Protein AF-A0A957EB99-F1 (afdb_monomer)

Radius of gyration: 20.92 Å; Cα contacts (8 Å, |Δi|>4): 77; chains: 1; bounding box: 51×52×51 Å

Nearest PDB structures (foldseek):
  9g6k-assembly1_Lo  TM=1.360E-01  e=6.905E+00  Toxoplasma gondii

Mean predicted aligned error: 11.95 Å

Foldseek 3Di:
DDDDDPDDDDDDDDDDDPDDDFDADPDQCPPPPVDHRRDADWDQDPPPGIDGDDDPCNVVVVVVVVVLVVQQVVCVVCPPPDDRPAQDCPDPDPDPPPPSHPVVVVVVVCVVVVPDD

Sequence (117 aa):
MHKRRFNEFTLTFALRPQGPLLIKSGQESGADPTLLDMNFVRTDHAQLGKTVFLPGSSLKGTMRSYAEKIARTLAAEYENQLPPLSCNPLTRSDKPGDQYNCGYAAEQKKLEGGAKV

Solvent-accessible surface area (backbone atoms only — not comparable to full-atom values): 7805 Å² total; per-residue (Å²): 143,86,93,74,88,87,79,86,86,87,84,88,84,84,86,76,78,95,59,96,78,86,54,68,39,94,58,66,34,73,93,44,88,88,47,56,73,82,36,66,32,67,47,81,36,97,87,72,43,80,38,77,61,82,56,66,66,58,56,52,48,52,54,49,55,50,52,40,50,52,33,44,54,53,32,60,73,42,67,92,76,49,72,82,70,42,69,38,86,82,58,83,55,93,52,93,87,58,79,44,20,67,66,57,57,53,48,50,52,50,62,71,67,61,82,76,132

Structure (mmCIF, N/CA/C/O backbone):
data_AF-A0A957EB99-F1
#
_entry.id   AF-A0A957EB99-F1
#
loop_
_atom_site.group_PDB
_atom_site.id
_ato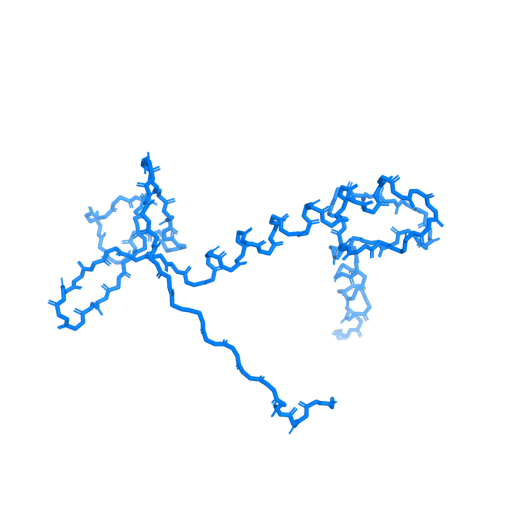m_site.type_symbol
_atom_site.label_atom_id
_atom_site.label_alt_id
_atom_site.label_comp_id
_atom_site.label_asym_id
_atom_site.label_entity_id
_atom_site.label_seq_id
_atom_site.pdbx_PDB_ins_code
_atom_site.Cartn_x
_atom_site.Cartn_y
_atom_site.Cartn_z
_atom_site.occupancy
_atom_site.B_iso_or_equiv
_atom_site.auth_seq_id
_atom_site.auth_comp_id
_atom_site.auth_asym_id
_atom_site.auth_atom_id
_atom_site.pdbx_PDB_model_num
ATOM 1 N N . MET A 1 1 ? -4.095 19.208 -18.933 1.00 47.88 1 MET A N 1
ATOM 2 C CA . MET A 1 1 ? -5.178 19.176 -19.941 1.00 47.88 1 MET A CA 1
ATOM 3 C C . MET A 1 1 ? -5.553 17.723 -20.221 1.00 47.88 1 MET A C 1
ATOM 5 O O . MET A 1 1 ? -5.000 17.145 -21.136 1.00 47.88 1 MET A O 1
ATOM 9 N N . HIS A 1 2 ? -6.462 17.125 -19.437 1.00 52.22 2 HIS A N 1
ATOM 10 C CA . HIS A 1 2 ? -7.096 15.827 -19.740 1.00 52.22 2 HIS A CA 1
ATOM 11 C C . HIS A 1 2 ? -8.525 15.874 -19.165 1.00 52.22 2 HIS A C 1
ATOM 13 O O . HIS A 1 2 ? -8.720 15.609 -17.985 1.00 52.22 2 HIS A O 1
ATOM 19 N N . LYS A 1 3 ? -9.520 16.340 -19.936 1.00 66.44 3 LYS A N 1
ATOM 20 C CA . LYS A 1 3 ? -10.892 16.584 -19.424 1.00 66.44 3 LYS A CA 1
ATOM 21 C C . LYS A 1 3 ? -11.965 15.741 -20.121 1.00 66.44 3 LYS A C 1
ATOM 23 O O . LYS A 1 3 ? -13.127 16.129 -20.160 1.00 66.44 3 LYS A O 1
ATOM 28 N N . ARG A 1 4 ? -11.591 14.594 -20.692 1.00 80.25 4 ARG A N 1
ATOM 29 C CA . ARG A 1 4 ? -12.555 13.658 -21.279 1.00 80.25 4 ARG A CA 1
ATOM 30 C C . ARG A 1 4 ? -12.246 12.246 -20.801 1.00 80.25 4 ARG A C 1
ATOM 32 O O . ARG A 1 4 ? -11.182 11.710 -21.094 1.00 80.25 4 ARG A O 1
ATOM 39 N N . ARG A 1 5 ? -13.155 11.685 -20.003 1.00 81.12 5 ARG A N 1
ATOM 40 C CA . ARG A 1 5 ? -13.072 10.311 -19.503 1.00 81.12 5 ARG A CA 1
ATOM 41 C C . ARG A 1 5 ? -13.603 9.394 -20.600 1.00 81.12 5 ARG A C 1
ATOM 43 O O . ARG A 1 5 ? -14.788 9.453 -20.906 1.00 81.12 5 ARG A O 1
ATOM 50 N N . PHE A 1 6 ? -12.722 8.617 -21.223 1.00 85.75 6 PHE A N 1
ATOM 51 C CA . PHE A 1 6 ? -13.104 7.695 -22.297 1.00 85.75 6 PHE A CA 1
ATOM 52 C C . PHE A 1 6 ? -13.564 6.347 -21.750 1.00 85.75 6 PHE A C 1
ATOM 54 O O . PHE A 1 6 ? -14.556 5.817 -22.225 1.00 85.75 6 PHE A O 1
ATOM 61 N N . ASN A 1 7 ? -12.885 5.847 -20.714 1.00 88.06 7 ASN A N 1
ATOM 62 C CA . ASN A 1 7 ? -13.172 4.561 -20.094 1.00 88.06 7 ASN A CA 1
ATOM 63 C C . ASN A 1 7 ? -13.151 4.689 -18.567 1.00 88.06 7 ASN A C 1
ATOM 65 O O . ASN A 1 7 ? -12.341 5.429 -18.004 1.00 88.06 7 ASN A O 1
ATOM 69 N N . GLU A 1 8 ? -14.043 3.958 -17.910 1.00 93.62 8 GLU A N 1
ATOM 70 C CA . GLU A 1 8 ? -14.007 3.677 -16.478 1.00 93.62 8 GLU A CA 1
ATOM 71 C C . GLU A 1 8 ? -14.032 2.168 -16.303 1.00 93.62 8 GLU A C 1
ATOM 73 O O . GLU A 1 8 ? -14.744 1.463 -17.014 1.00 93.62 8 GLU A O 1
ATOM 78 N N . PHE A 1 9 ? -13.237 1.690 -15.357 1.00 93.69 9 PHE A N 1
ATOM 79 C CA . PHE A 1 9 ? -13.215 0.294 -14.978 1.00 93.69 9 PHE A CA 1
ATOM 80 C C . PHE A 1 9 ? -13.437 0.203 -13.474 1.00 93.69 9 PHE A C 1
ATOM 82 O O . PHE A 1 9 ? -12.699 0.808 -12.693 1.00 93.69 9 PHE A O 1
ATOM 89 N N . THR A 1 10 ? -14.455 -0.554 -13.080 1.00 95.31 10 THR A N 1
ATOM 90 C CA . THR A 1 10 ? -14.778 -0.819 -11.680 1.00 95.31 10 THR A CA 1
ATOM 91 C C . THR A 1 10 ? -14.470 -2.276 -11.384 1.00 95.31 10 THR A C 1
ATOM 93 O O . THR A 1 10 ? -15.030 -3.173 -12.008 1.00 95.31 10 THR A O 1
ATOM 96 N N . LEU A 1 11 ? -13.585 -2.503 -10.415 1.00 94.50 11 LEU A N 1
ATOM 97 C CA . LEU A 1 11 ? -13.243 -3.833 -9.934 1.00 94.50 11 LEU A CA 1
ATOM 98 C C . LEU A 1 11 ? -13.760 -4.008 -8.510 1.00 94.50 11 LEU A C 1
ATOM 100 O O . LEU A 1 11 ? -13.344 -3.289 -7.601 1.00 94.50 11 LEU A O 1
ATOM 104 N N . THR A 1 12 ? -14.619 -5.001 -8.316 1.00 96.62 12 THR A N 1
ATOM 105 C CA . THR A 1 12 ? -15.054 -5.447 -6.992 1.00 96.62 12 THR A CA 1
ATOM 106 C C . THR A 1 12 ? -14.251 -6.680 -6.605 1.00 96.62 12 THR A C 1
ATOM 108 O O . THR A 1 12 ? -14.179 -7.643 -7.364 1.00 96.62 12 THR A O 1
ATOM 111 N N . PHE A 1 13 ? -13.639 -6.659 -5.426 1.00 93.94 13 PHE A N 1
ATOM 112 C CA . PHE A 1 13 ? -12.842 -7.770 -4.917 1.00 93.94 13 PHE A CA 1
ATOM 113 C C . PHE A 1 13 ? -13.002 -7.898 -3.402 1.00 93.94 13 PHE A C 1
ATOM 115 O O . PHE A 1 13 ? -13.354 -6.938 -2.716 1.00 93.94 13 PHE A O 1
ATOM 122 N N . ALA A 1 14 ? -12.717 -9.092 -2.886 1.00 94.06 14 ALA A N 1
ATOM 123 C CA . ALA A 1 14 ? -12.683 -9.380 -1.460 1.00 94.06 14 ALA A CA 1
ATOM 124 C C . ALA A 1 14 ? -11.248 -9.703 -1.037 1.00 94.06 14 ALA A C 1
ATOM 126 O O . ALA A 1 14 ? -10.555 -10.476 -1.697 1.00 94.06 14 ALA A O 1
ATOM 127 N N . LEU A 1 15 ? -10.805 -9.118 0.075 1.00 91.31 15 LEU A N 1
ATOM 128 C CA . LEU A 1 15 ? -9.502 -9.407 0.664 1.00 91.31 15 LEU A CA 1
ATOM 129 C C . LEU A 1 15 ? -9.691 -10.262 1.910 1.00 91.31 15 LEU A C 1
ATOM 131 O O . LEU A 1 15 ? -10.365 -9.852 2.853 1.00 91.31 15 LEU A O 1
ATOM 135 N N . ARG A 1 16 ? -9.059 -11.437 1.918 1.00 93.38 16 ARG A N 1
ATOM 136 C CA . ARG A 1 16 ? -8.983 -12.307 3.090 1.00 93.38 16 ARG A CA 1
ATOM 137 C C . ARG A 1 16 ? -7.524 -12.415 3.536 1.00 93.38 16 ARG A C 1
ATOM 139 O O . ARG A 1 16 ? -6.725 -12.989 2.793 1.00 93.38 16 ARG A O 1
ATOM 146 N N . PRO A 1 17 ? -7.157 -11.884 4.713 1.00 91.00 17 PRO A N 1
ATOM 147 C CA . PRO A 1 17 ? -5.808 -12.056 5.229 1.00 91.00 17 PRO A CA 1
ATOM 148 C C . PRO A 1 17 ? -5.549 -13.544 5.513 1.00 91.00 17 PRO A C 1
ATOM 150 O O . PRO A 1 17 ? -6.382 -14.222 6.112 1.00 91.00 17 PRO A O 1
ATOM 153 N N . GLN A 1 18 ? -4.399 -14.052 5.065 1.00 94.88 18 GLN A N 1
ATOM 154 C CA . GLN A 1 18 ? -3.948 -15.435 5.307 1.00 94.88 18 GLN A CA 1
ATOM 155 C C . GLN A 1 18 ? -3.119 -15.564 6.602 1.00 94.88 18 GLN A C 1
ATOM 157 O O . GLN A 1 18 ? -2.568 -16.617 6.894 1.00 94.88 18 GLN A O 1
ATOM 162 N N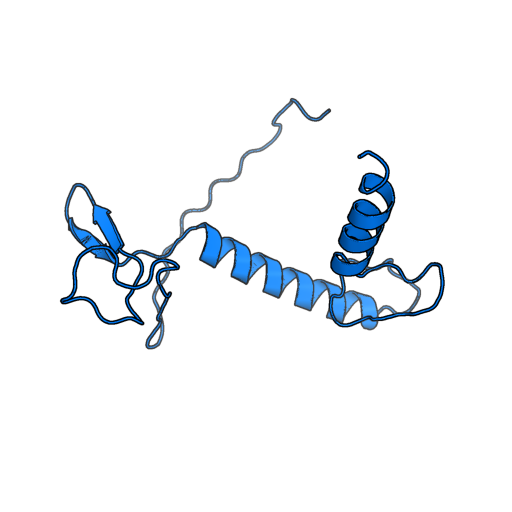 . GLY A 1 19 ? -3.022 -14.485 7.381 1.00 94.44 19 GLY A N 1
ATOM 163 C CA . GLY A 1 19 ? -2.299 -14.416 8.646 1.00 94.44 19 GLY A CA 1
ATOM 164 C C . GLY A 1 19 ? -2.591 -13.103 9.379 1.00 94.44 19 GLY A C 1
ATOM 165 O O . GLY A 1 19 ? -3.385 -12.295 8.884 1.00 94.44 19 GLY A O 1
ATOM 166 N N . PRO A 1 20 ? -1.973 -12.868 10.548 1.00 91.38 20 PRO A N 1
ATOM 167 C CA . PRO A 1 20 ? -2.135 -11.620 11.285 1.00 91.38 20 PRO A CA 1
ATOM 168 C C . PRO A 1 20 ? -1.705 -10.416 10.435 1.00 91.38 20 PRO A C 1
ATOM 170 O O . PRO A 1 20 ? -0.585 -10.371 9.931 1.00 91.38 20 PRO A O 1
ATOM 173 N N . LEU A 1 21 ? -2.594 -9.434 10.275 1.00 89.38 21 LEU A N 1
ATOM 174 C CA . LEU A 1 21 ? -2.342 -8.206 9.520 1.00 89.38 21 LEU A CA 1
ATOM 175 C C . LEU A 1 21 ? -2.653 -7.011 10.410 1.00 89.38 21 LEU A C 1
ATOM 177 O O . LEU A 1 21 ? -3.813 -6.814 10.748 1.00 89.38 21 LEU A O 1
ATOM 181 N N . LEU A 1 22 ? -1.650 -6.198 10.741 1.00 89.38 22 LEU A N 1
ATOM 182 C CA . LEU A 1 22 ? -1.829 -4.938 11.461 1.00 89.38 22 LEU A CA 1
ATOM 183 C C . LEU A 1 22 ? -1.588 -3.761 10.516 1.00 89.38 22 LEU A C 1
ATOM 185 O O . LEU A 1 22 ? -0.539 -3.667 9.881 1.00 89.38 22 LEU A O 1
ATOM 189 N N . ILE A 1 23 ? -2.542 -2.832 10.470 1.00 88.19 23 ILE A N 1
ATOM 190 C CA . ILE A 1 23 ? -2.352 -1.518 9.856 1.00 88.19 23 ILE A CA 1
ATOM 191 C C . ILE A 1 23 ? -2.490 -0.492 10.958 1.00 88.19 23 ILE A C 1
ATOM 193 O O . ILE A 1 23 ? -3.578 -0.299 11.502 1.00 88.19 23 ILE A O 1
ATOM 197 N N . LYS A 1 24 ? -1.355 0.117 11.293 1.00 83.62 24 LYS A N 1
ATOM 198 C CA . LYS A 1 24 ? -1.241 1.059 12.398 1.00 83.62 24 LYS A CA 1
ATOM 199 C C . LYS A 1 24 ? -2.012 2.342 12.088 1.00 83.62 24 LYS A C 1
ATOM 201 O O . LYS A 1 24 ? -1.898 2.885 10.985 1.00 83.62 24 LYS A O 1
ATOM 206 N N . SER A 1 25 ? -2.754 2.858 13.064 1.00 74.38 25 SER A N 1
ATOM 207 C CA . SER A 1 25 ? -3.249 4.233 13.012 1.00 74.38 25 SER A CA 1
ATOM 208 C C . SER A 1 25 ? -2.085 5.221 13.059 1.00 74.38 25 SER A C 1
ATOM 210 O O . SER A 1 25 ? -1.206 5.135 13.908 1.00 74.38 25 SER A O 1
ATOM 212 N N . GLY A 1 26 ? -2.076 6.194 12.142 1.00 66.06 26 GLY A N 1
ATOM 213 C CA . GLY A 1 26 ? -1.116 7.306 12.188 1.00 66.06 26 GLY A CA 1
ATOM 214 C C . GLY A 1 26 ? -1.339 8.261 13.370 1.00 66.06 26 GLY A C 1
ATOM 215 O O . GLY A 1 26 ? -0.539 9.162 13.577 1.00 66.06 26 GLY A O 1
ATOM 216 N N . GLN A 1 27 ? -2.429 8.072 14.117 1.00 62.00 27 GLN A N 1
ATOM 217 C CA . GLN A 1 27 ? -2.722 8.748 15.376 1.00 62.00 27 GLN A CA 1
ATOM 218 C C . GLN A 1 27 ? -2.265 7.829 16.516 1.00 62.00 27 GLN A C 1
ATOM 220 O O . GLN A 1 27 ? -2.730 6.687 16.596 1.00 62.00 27 GLN A O 1
ATOM 225 N N . GLU A 1 28 ? -1.355 8.315 17.361 1.00 57.19 28 GLU A N 1
ATOM 226 C CA . GLU A 1 28 ? -1.079 7.737 18.681 1.00 57.19 28 GLU A CA 1
ATOM 227 C C . GLU A 1 28 ? -2.352 7.867 19.508 1.00 57.19 28 GLU A C 1
ATOM 229 O O . GLU A 1 28 ? -2.797 8.992 19.690 1.00 57.19 28 GLU A O 1
ATOM 234 N N . SER A 1 29 ? -2.962 6.737 19.888 1.00 54.31 29 SER A N 1
ATOM 235 C CA . SER A 1 29 ? -4.019 6.518 20.904 1.00 54.31 29 SER A CA 1
ATOM 236 C C . SER A 1 29 ? -5.206 7.508 21.001 1.00 54.31 29 SER A C 1
ATOM 238 O O . SER A 1 29 ? -6.105 7.329 21.817 1.00 54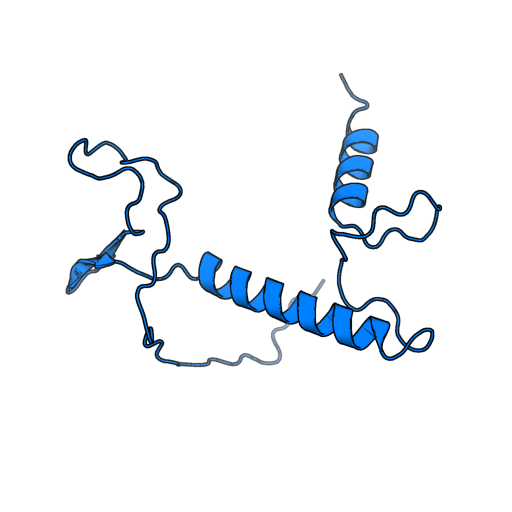.31 29 SER A O 1
ATOM 240 N N . GLY A 1 30 ? -5.306 8.496 20.110 1.00 60.31 30 GLY A N 1
ATOM 241 C CA . GLY A 1 30 ? -6.260 9.595 20.159 1.00 60.31 30 GLY A CA 1
ATOM 242 C C . GLY A 1 30 ? -6.437 10.184 21.562 1.00 60.31 30 GLY A C 1
ATOM 243 O O . GLY A 1 30 ? -5.510 10.271 22.360 1.00 60.31 30 GLY A O 1
ATOM 244 N N . ALA A 1 31 ? -7.676 10.578 21.851 1.00 60.28 31 ALA A N 1
ATOM 245 C CA . ALA A 1 31 ? -8.117 11.050 23.161 1.00 60.28 31 ALA A CA 1
ATOM 246 C C . ALA A 1 31 ? -8.544 9.911 24.113 1.00 60.28 31 ALA A C 1
ATOM 248 O O . ALA A 1 31 ? -9.024 10.195 25.208 1.00 60.28 31 ALA A O 1
ATOM 249 N N . ASP A 1 32 ? -8.434 8.644 23.695 1.00 68.50 32 ASP A N 1
ATOM 250 C CA . ASP A 1 32 ? -8.872 7.492 24.485 1.00 68.50 32 ASP A CA 1
ATOM 251 C C . ASP A 1 32 ? -7.650 6.784 25.095 1.00 68.50 32 ASP A C 1
ATOM 253 O O . ASP A 1 32 ? -6.992 5.994 24.419 1.00 68.50 32 ASP A O 1
ATOM 257 N N . PRO A 1 33 ? -7.333 7.031 26.377 1.00 71.00 33 PRO A N 1
ATOM 258 C CA . PRO A 1 33 ? -6.136 6.488 27.017 1.00 71.00 33 PRO A CA 1
ATOM 259 C C . PRO A 1 33 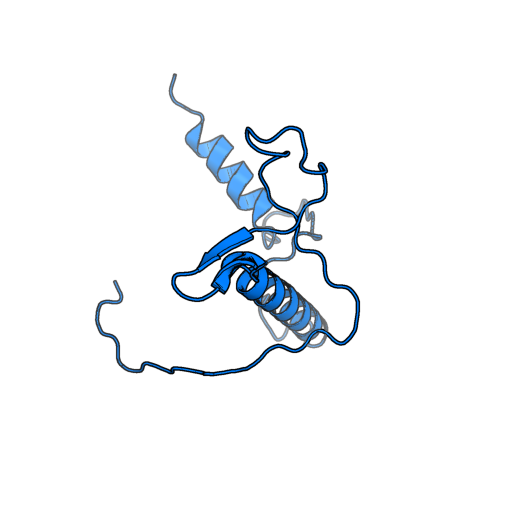? -6.189 4.965 27.224 1.00 71.00 33 PRO A C 1
ATOM 261 O O . PRO A 1 33 ? -5.212 4.380 27.682 1.00 71.00 33 PRO A O 1
ATOM 264 N N . THR A 1 34 ? -7.312 4.306 26.919 1.00 79.56 34 THR A N 1
ATOM 265 C CA . THR A 1 34 ? -7.437 2.839 26.996 1.00 79.56 34 THR A CA 1
ATOM 266 C C . THR A 1 34 ? -6.901 2.129 25.751 1.00 79.56 34 THR A C 1
ATOM 268 O O . THR A 1 34 ? -6.747 0.906 25.730 1.00 79.56 34 THR A O 1
ATOM 271 N N . LEU A 1 35 ? -6.614 2.893 24.698 1.00 73.69 35 LEU A N 1
ATOM 272 C CA . LEU A 1 35 ? -6.130 2.403 23.422 1.00 73.69 35 LEU A CA 1
ATOM 273 C C . LEU A 1 35 ? -4.600 2.241 23.443 1.00 73.69 35 LEU A C 1
ATOM 275 O O . LEU A 1 35 ? -3.870 3.155 23.795 1.00 73.69 35 LEU A O 1
ATOM 279 N N . LEU A 1 36 ? -4.113 1.069 23.014 1.00 73.38 36 LEU A N 1
ATOM 280 C CA . LEU A 1 36 ? -2.683 0.805 22.803 1.00 73.38 36 LEU A CA 1
ATOM 281 C C . LEU A 1 36 ? -2.060 1.682 21.695 1.00 73.38 36 LEU A C 1
ATOM 283 O O . LEU A 1 36 ? -2.655 1.913 20.643 1.00 73.38 36 LEU A O 1
ATOM 287 N N . ASP A 1 37 ? -0.783 2.023 21.834 1.00 71.94 37 ASP A N 1
ATOM 288 C CA . ASP A 1 37 ? -0.069 2.838 20.835 1.00 71.94 37 ASP A CA 1
ATOM 289 C C . ASP A 1 37 ? 0.085 2.160 19.455 1.00 71.94 37 ASP A C 1
ATOM 291 O O . ASP A 1 37 ? 0.342 2.817 18.443 1.00 71.94 37 ASP A O 1
ATOM 295 N N . MET A 1 38 ? -0.087 0.833 19.378 1.00 74.38 38 MET A N 1
ATOM 296 C CA . MET A 1 38 ? -0.061 0.042 18.136 1.00 74.38 38 MET A CA 1
ATOM 297 C C . MET A 1 38 ? -1.443 -0.485 17.743 1.00 74.38 38 MET A C 1
ATOM 299 O O . MET A 1 38 ? -1.627 -1.672 17.471 1.00 74.38 38 MET A O 1
ATOM 303 N N . ASN A 1 39 ? -2.427 0.405 17.701 1.00 82.12 39 ASN A N 1
ATOM 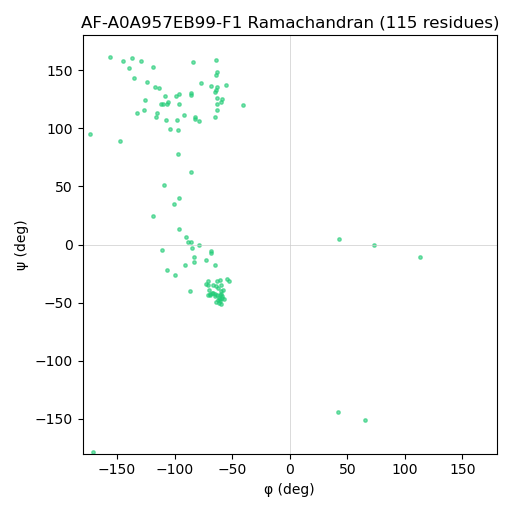304 C CA . ASN A 1 39 ? -3.783 0.029 17.341 1.00 82.12 39 ASN A CA 1
ATOM 305 C C . ASN A 1 39 ? -4.056 -0.016 15.841 1.00 82.12 39 ASN A C 1
ATOM 307 O O . ASN A 1 39 ? -3.426 0.649 15.016 1.00 82.12 39 ASN A O 1
ATOM 311 N N . PHE A 1 40 ? -5.081 -0.800 15.517 1.00 86.25 40 PHE A N 1
ATOM 312 C CA . PHE A 1 40 ? -5.699 -0.830 14.205 1.00 86.25 40 PHE A CA 1
ATOM 313 C C . PHE A 1 40 ? -6.349 0.506 13.856 1.00 86.25 40 PHE A C 1
ATOM 315 O O . PHE A 1 40 ? -6.984 1.141 14.700 1.00 86.25 40 PHE A O 1
ATOM 322 N N . VAL A 1 41 ? -6.305 0.865 12.574 1.00 87.00 41 VAL A N 1
ATOM 323 C CA . VAL A 1 41 ? -7.178 1.916 12.044 1.00 87.00 41 VAL A CA 1
ATOM 324 C C . VAL A 1 41 ? -8.642 1.478 12.178 1.00 87.00 41 VAL A C 1
ATOM 326 O O . VAL A 1 41 ? -9.026 0.402 11.710 1.00 87.00 41 VAL A O 1
ATOM 329 N N . ARG A 1 42 ? -9.465 2.322 12.806 1.00 87.00 42 ARG A N 1
ATOM 330 C CA . ARG A 1 42 ? -10.900 2.086 13.008 1.00 87.00 42 ARG A CA 1
ATOM 331 C C . ARG A 1 42 ? -11.746 3.151 12.323 1.00 87.00 42 ARG A C 1
ATOM 333 O O . ARG A 1 42 ? -11.303 4.280 12.130 1.00 87.00 42 ARG A O 1
ATOM 340 N N . THR A 1 43 ? -12.964 2.777 11.961 1.00 87.38 43 THR A N 1
ATOM 341 C CA . THR A 1 43 ? -13.979 3.671 11.398 1.00 87.38 43 THR A CA 1
ATOM 342 C C . THR A 1 43 ? -15.347 3.342 11.989 1.00 87.38 43 THR A C 1
ATOM 344 O O . THR A 1 43 ? -15.589 2.201 12.392 1.00 87.38 43 THR A O 1
ATOM 347 N N . ASP A 1 44 ? -16.226 4.339 12.057 1.00 88.38 44 ASP A N 1
ATOM 348 C CA . ASP A 1 44 ? -17.628 4.146 12.416 1.00 88.38 44 ASP A CA 1
ATOM 349 C C . ASP A 1 44 ? -18.405 3.698 11.176 1.00 88.38 44 ASP A C 1
ATOM 351 O O . ASP A 1 44 ? -18.634 4.463 10.240 1.00 88.38 44 ASP A O 1
ATOM 355 N N . HIS A 1 45 ? -18.793 2.426 11.157 1.00 89.50 45 HIS A N 1
ATOM 356 C CA . HIS A 1 45 ? -19.570 1.840 10.077 1.00 89.50 45 HIS A CA 1
ATOM 357 C C . HIS A 1 45 ? -21.058 1.838 10.434 1.00 89.50 45 HIS A C 1
ATOM 359 O O . HIS A 1 45 ? -21.444 1.315 11.479 1.00 89.50 45 HIS A O 1
ATOM 365 N N . ALA A 1 46 ? -21.907 2.333 9.529 1.00 85.50 46 ALA A N 1
ATOM 366 C CA . ALA A 1 46 ? -23.342 2.526 9.769 1.00 85.50 46 ALA A CA 1
ATOM 367 C C . ALA A 1 46 ? -24.081 1.275 10.291 1.00 85.50 46 ALA A C 1
ATOM 369 O O . ALA A 1 46 ? -25.034 1.399 11.050 1.00 85.50 46 ALA A O 1
ATOM 370 N N . GLN A 1 47 ? -23.639 0.076 9.899 1.00 88.81 47 GLN A N 1
ATOM 371 C CA . GLN A 1 47 ? -24.263 -1.194 10.302 1.00 88.81 47 GLN A CA 1
ATOM 372 C C . GLN A 1 47 ? -23.454 -1.997 11.330 1.00 88.81 47 GLN A C 1
ATOM 374 O O . GLN A 1 47 ? -24.011 -2.857 11.999 1.00 88.81 47 GLN A O 1
ATOM 379 N N . LEU A 1 48 ? -22.141 -1.761 11.434 1.00 85.31 48 LEU A N 1
ATOM 380 C CA . LEU A 1 48 ? -21.233 -2.593 12.245 1.00 85.31 48 LEU A CA 1
ATOM 381 C C . LEU A 1 48 ? -20.704 -1.849 13.480 1.00 85.31 48 LEU A C 1
ATOM 383 O O . LEU A 1 48 ? -19.985 -2.435 14.284 1.00 85.31 48 LEU A O 1
ATOM 387 N N . GLY A 1 49 ? -21.032 -0.562 13.628 1.00 89.75 49 GLY A N 1
ATOM 388 C CA . GLY A 1 49 ? -20.446 0.306 14.642 1.00 89.75 49 GLY A CA 1
ATOM 389 C C . GLY A 1 49 ? -18.951 0.531 14.404 1.00 89.75 49 GLY A C 1
ATOM 390 O O . GLY A 1 49 ? -18.473 0.496 13.266 1.00 89.75 49 GLY A O 1
ATOM 391 N N . LYS A 1 50 ? -18.198 0.757 15.485 1.00 87.25 50 LYS A N 1
ATOM 392 C CA . LYS A 1 50 ? -16.738 0.917 15.435 1.00 87.25 50 LYS A CA 1
ATOM 393 C C . LYS A 1 50 ? -16.076 -0.380 14.984 1.00 87.25 50 LYS A C 1
ATOM 395 O O . LYS A 1 50 ? -16.005 -1.339 15.749 1.00 87.25 50 LYS A O 1
ATOM 400 N N . THR A 1 51 ? -15.530 -0.390 13.773 1.00 89.00 51 THR A N 1
ATOM 401 C CA . THR A 1 51 ? -14.871 -1.564 13.189 1.00 89.00 51 THR A CA 1
ATOM 402 C C . THR A 1 51 ? -13.485 -1.234 12.647 1.00 89.00 51 THR A C 1
ATOM 404 O O . THR A 1 51 ? -13.164 -0.079 12.363 1.00 89.00 51 THR A O 1
ATOM 407 N N . VAL A 1 52 ? -12.645 -2.259 12.516 1.00 89.31 52 VAL A N 1
ATOM 408 C CA . VAL A 1 52 ? -11.338 -2.166 11.858 1.00 89.31 52 VAL A CA 1
ATOM 409 C C . VAL A 1 52 ? -11.545 -2.159 10.350 1.00 89.31 52 VAL A C 1
ATOM 411 O O . VAL A 1 52 ? -12.346 -2.931 9.825 1.00 89.31 52 VAL A O 1
ATOM 414 N N . PHE A 1 53 ? -10.799 -1.320 9.637 1.00 89.19 53 PHE A N 1
ATOM 415 C CA . PHE A 1 53 ? -10.843 -1.308 8.179 1.00 89.19 53 PHE A CA 1
ATOM 416 C C . PHE A 1 53 ? -9.453 -1.205 7.561 1.00 89.19 53 PHE A C 1
ATOM 418 O O . PHE A 1 53 ? -8.489 -0.788 8.200 1.00 89.19 53 PHE A O 1
ATOM 425 N N . LEU A 1 54 ? -9.370 -1.587 6.288 1.00 90.31 54 LEU A N 1
ATOM 426 C CA . LEU A 1 54 ? -8.190 -1.427 5.451 1.00 90.31 54 LEU A CA 1
ATOM 427 C C . LEU A 1 54 ? -8.284 -0.091 4.699 1.00 90.31 54 LEU A C 1
ATOM 429 O O . LEU A 1 54 ? -9.124 0.033 3.803 1.00 90.31 54 LEU A O 1
ATOM 433 N N . PRO A 1 55 ? -7.436 0.908 5.002 1.00 90.12 55 PRO A N 1
ATOM 434 C CA . PRO A 1 55 ? -7.459 2.170 4.279 1.00 90.12 55 PRO A CA 1
ATOM 435 C C . PRO A 1 55 ? -7.101 1.983 2.804 1.00 90.12 55 PRO A C 1
ATOM 437 O O . PRO A 1 55 ? -6.106 1.336 2.462 1.00 90.12 55 PRO A O 1
ATOM 440 N N . GLY A 1 56 ? -7.867 2.626 1.919 1.00 90.69 56 GLY A N 1
ATOM 441 C CA . GLY A 1 56 ? -7.590 2.603 0.480 1.00 90.69 56 GLY A CA 1
ATOM 442 C C . GLY A 1 56 ? -6.224 3.203 0.130 1.00 90.69 56 GLY A C 1
ATOM 443 O O . GLY A 1 56 ? -5.569 2.750 -0.805 1.00 90.69 56 GLY A O 1
ATOM 444 N N . SER A 1 57 ? -5.748 4.179 0.910 1.00 90.50 57 SER A N 1
ATOM 445 C CA . SER A 1 57 ? -4.405 4.753 0.771 1.00 90.50 57 SER A CA 1
ATOM 446 C C . SER A 1 57 ? -3.303 3.725 1.036 1.00 90.50 57 SER A C 1
ATOM 448 O O . SER A 1 57 ? -2.362 3.651 0.246 1.00 90.50 57 SER A O 1
ATOM 450 N N . SER A 1 58 ? -3.441 2.907 2.084 1.00 90.56 58 SER A N 1
ATOM 451 C CA . SER A 1 58 ? -2.503 1.831 2.417 1.00 90.56 58 SER A CA 1
ATOM 452 C C . SER A 1 58 ? -2.475 0.769 1.320 1.00 90.56 58 SER A C 1
ATOM 454 O O . SER A 1 58 ? -1.404 0.457 0.808 1.00 90.56 58 SER A O 1
ATOM 456 N N . LEU A 1 59 ? -3.642 0.279 0.882 1.00 91.81 59 LEU A N 1
ATOM 457 C CA . LEU A 1 59 ? -3.723 -0.723 -0.187 1.00 91.81 59 LEU A CA 1
ATOM 458 C C . LEU A 1 59 ? -3.129 -0.203 -1.504 1.00 91.81 59 LEU A C 1
ATOM 460 O O . LEU A 1 59 ? -2.284 -0.859 -2.114 1.00 91.81 59 LEU A O 1
ATOM 464 N N . LYS A 1 60 ? -3.524 1.006 -1.918 1.00 91.94 60 LYS A N 1
ATOM 465 C CA . LYS A 1 60 ? -3.000 1.655 -3.126 1.00 91.94 60 LYS A CA 1
ATOM 466 C C . LYS A 1 60 ? -1.490 1.866 -3.034 1.00 91.94 60 LYS A C 1
ATOM 468 O O . LYS A 1 60 ? -0.784 1.630 -4.009 1.00 91.94 60 LYS A O 1
ATOM 473 N N . GLY A 1 61 ? -0.999 2.322 -1.883 1.00 91.44 61 GLY A N 1
ATOM 474 C CA . GLY A 1 61 ? 0.421 2.563 -1.641 1.00 91.44 61 GLY A CA 1
ATOM 475 C C . GLY A 1 61 ? 1.248 1.287 -1.758 1.00 91.44 61 GLY A C 1
ATOM 476 O O . GLY A 1 61 ? 2.254 1.282 -2.466 1.00 91.44 61 GLY A O 1
ATOM 477 N N . THR A 1 62 ? 0.788 0.194 -1.146 1.00 93.06 62 THR A N 1
ATOM 478 C CA . THR A 1 62 ? 1.447 -1.115 -1.239 1.00 93.06 62 THR A CA 1
ATOM 479 C C . THR A 1 62 ? 1.471 -1.630 -2.677 1.00 93.06 62 THR A C 1
ATOM 481 O O . THR A 1 62 ? 2.540 -1.993 -3.167 1.00 93.06 62 THR A O 1
ATOM 484 N N . MET A 1 63 ? 0.335 -1.591 -3.385 1.00 94.12 63 MET A N 1
ATOM 485 C CA . MET A 1 63 ? 0.254 -2.001 -4.796 1.00 94.12 63 MET A CA 1
ATOM 486 C C . MET A 1 63 ? 1.189 -1.175 -5.680 1.00 94.12 63 MET A C 1
ATOM 488 O O . MET A 1 63 ? 1.949 -1.732 -6.470 1.00 94.12 63 MET A O 1
ATOM 492 N N . ARG A 1 64 ? 1.186 0.151 -5.509 1.00 91.44 64 ARG A N 1
ATOM 493 C CA . ARG A 1 64 ? 2.081 1.058 -6.232 1.00 91.44 64 ARG A CA 1
ATOM 494 C C . ARG A 1 64 ? 3.548 0.725 -5.966 1.00 91.44 64 ARG A C 1
ATOM 496 O O . ARG A 1 64 ? 4.304 0.564 -6.913 1.00 91.44 64 ARG A O 1
ATOM 503 N N . SER A 1 65 ? 3.945 0.605 -4.700 1.00 90.56 65 SER A N 1
ATOM 504 C CA . SER A 1 65 ? 5.337 0.319 -4.329 1.00 90.56 65 SER A CA 1
ATOM 505 C C . SER A 1 65 ? 5.818 -1.006 -4.920 1.00 90.56 65 SER A C 1
ATOM 507 O O . SER A 1 65 ? 6.948 -1.099 -5.400 1.00 90.56 65 SER A O 1
ATOM 509 N N . TYR A 1 66 ? 4.959 -2.027 -4.917 1.00 93.75 66 TYR A N 1
ATOM 510 C CA . TYR A 1 66 ? 5.281 -3.325 -5.497 1.00 93.75 66 TYR A CA 1
ATOM 511 C C . TYR A 1 66 ? 5.378 -3.271 -7.027 1.00 93.75 66 TYR A C 1
ATOM 513 O O . TYR A 1 66 ? 6.350 -3.769 -7.589 1.00 93.75 66 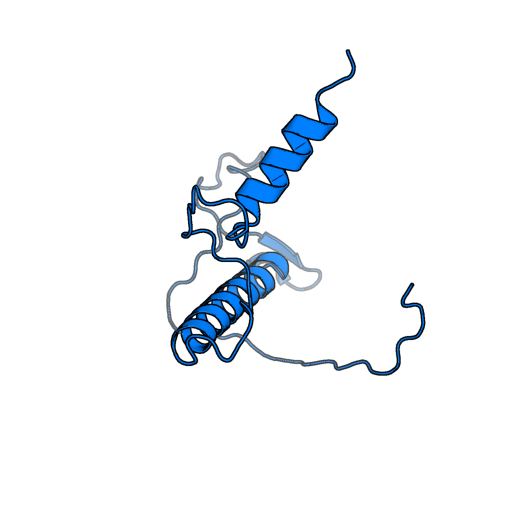TYR A O 1
ATOM 521 N N . ALA A 1 67 ? 4.447 -2.589 -7.699 1.00 93.81 67 ALA A N 1
ATOM 522 C CA . ALA A 1 67 ? 4.512 -2.369 -9.144 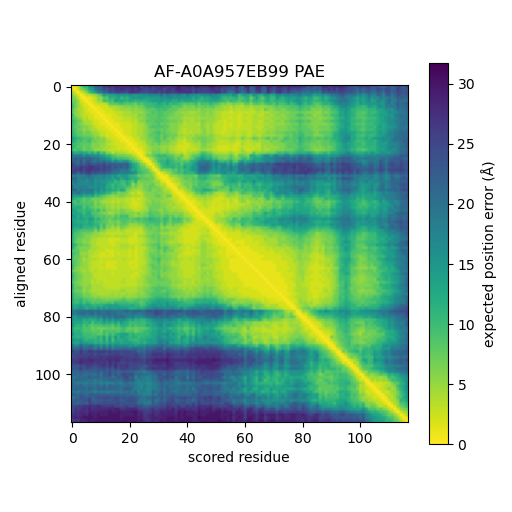1.00 93.81 67 ALA A CA 1
ATOM 523 C C . ALA A 1 67 ? 5.779 -1.598 -9.554 1.00 93.81 67 ALA A C 1
ATOM 525 O O . ALA A 1 67 ? 6.455 -1.982 -10.503 1.00 93.81 67 ALA A O 1
ATOM 526 N N . GLU A 1 68 ? 6.157 -0.562 -8.800 1.00 90.31 68 GLU A N 1
ATOM 527 C CA . GLU A 1 68 ? 7.411 0.171 -9.014 1.00 90.31 68 GLU A CA 1
ATOM 528 C C . GLU A 1 68 ? 8.641 -0.736 -8.824 1.00 90.31 68 GLU A C 1
ATOM 530 O O . GLU A 1 68 ? 9.608 -0.620 -9.573 1.00 90.31 68 GLU A O 1
ATOM 535 N N . LYS A 1 69 ? 8.622 -1.676 -7.864 1.00 87.94 69 LYS A N 1
ATOM 536 C CA . LYS A 1 69 ? 9.701 -2.674 -7.715 1.00 87.94 69 LYS A CA 1
ATOM 537 C C . LYS A 1 69 ? 9.821 -3.556 -8.956 1.00 87.94 69 LYS A C 1
ATOM 539 O O . LYS A 1 69 ? 10.921 -3.658 -9.484 1.00 87.94 69 LYS A O 1
ATOM 544 N N . ILE A 1 70 ? 8.712 -4.123 -9.435 1.00 91.06 70 ILE A N 1
ATOM 545 C CA . ILE A 1 70 ? 8.693 -4.940 -10.660 1.00 91.06 70 ILE A CA 1
ATOM 546 C C . ILE A 1 70 ? 9.228 -4.132 -11.846 1.00 91.06 70 ILE A C 1
ATOM 548 O O . ILE A 1 70 ? 10.101 -4.602 -12.567 1.00 91.06 70 ILE A O 1
ATOM 552 N N . ALA A 1 71 ? 8.756 -2.895 -12.011 1.00 88.25 71 ALA A N 1
ATOM 553 C CA . ALA A 1 71 ? 9.189 -2.013 -13.088 1.00 88.25 71 ALA A CA 1
ATOM 554 C C . ALA A 1 71 ? 10.707 -1.756 -13.064 1.00 88.25 71 ALA A C 1
ATOM 556 O O . ALA A 1 71 ? 11.333 -1.734 -14.119 1.00 88.25 71 ALA A O 1
ATOM 557 N N . ARG A 1 72 ? 11.316 -1.600 -11.877 1.00 84.25 72 ARG A N 1
ATOM 558 C CA . ARG A 1 72 ? 12.781 -1.476 -11.743 1.00 84.25 72 ARG A CA 1
ATOM 559 C C . ARG A 1 72 ? 13.516 -2.762 -12.094 1.00 84.25 72 ARG A C 1
ATOM 561 O O . ARG A 1 72 ? 14.542 -2.688 -12.757 1.00 84.25 72 ARG A O 1
ATOM 568 N N . THR A 1 73 ? 13.007 -3.913 -11.658 1.00 86.00 73 THR A N 1
ATOM 569 C CA . THR A 1 73 ? 13.611 -5.213 -11.979 1.00 86.00 73 THR A CA 1
ATOM 570 C C . THR A 1 73 ? 13.621 -5.451 -13.485 1.00 86.00 73 THR A C 1
ATOM 572 O O . THR A 1 73 ? 14.668 -5.766 -14.035 1.00 86.00 73 THR A O 1
ATOM 575 N N . LEU A 1 74 ? 12.493 -5.210 -14.159 1.00 86.06 74 LEU A N 1
ATOM 576 C CA . LEU A 1 74 ? 12.404 -5.354 -15.611 1.00 86.06 74 LEU A CA 1
ATOM 577 C C . LEU A 1 74 ? 13.308 -4.347 -16.333 1.00 86.06 74 LEU A C 1
ATOM 579 O O . LEU A 1 74 ? 14.032 -4.724 -17.241 1.00 86.06 74 LEU A O 1
ATOM 583 N N . ALA A 1 75 ? 13.334 -3.079 -15.916 1.00 80.81 75 ALA A N 1
ATOM 584 C CA . ALA A 1 75 ? 14.205 -2.085 -16.548 1.00 80.81 75 ALA A CA 1
ATOM 585 C C . ALA A 1 75 ? 15.701 -2.454 -16.468 1.00 80.81 75 ALA A C 1
ATOM 587 O O . ALA A 1 75 ? 16.440 -2.172 -17.406 1.00 80.81 75 ALA A O 1
ATOM 588 N N . ALA A 1 76 ? 16.136 -3.090 -15.375 1.00 76.38 76 ALA A N 1
ATOM 589 C CA . ALA A 1 76 ? 17.511 -3.566 -15.223 1.00 76.38 76 ALA A CA 1
ATOM 590 C C . ALA A 1 76 ? 17.822 -4.793 -16.099 1.00 76.38 76 ALA A C 1
ATOM 592 O O . ALA A 1 76 ? 18.939 -4.925 -16.582 1.00 76.38 76 ALA A O 1
ATOM 593 N N . GLU A 1 77 ? 16.845 -5.678 -16.318 1.00 80.06 77 GLU A N 1
ATOM 594 C CA . GLU A 1 77 ? 17.005 -6.875 -17.156 1.00 80.06 77 GLU A CA 1
ATOM 595 C C . GLU A 1 77 ? 17.215 -6.528 -18.641 1.00 80.06 77 GLU A C 1
ATOM 597 O O . GLU A 1 77 ? 17.998 -7.178 -19.328 1.00 80.06 77 GLU A O 1
ATOM 602 N N . TYR A 1 78 ? 16.574 -5.462 -19.128 1.00 77.19 78 TYR A N 1
ATOM 603 C CA . TYR A 1 78 ? 16.679 -4.988 -20.516 1.00 77.19 78 TYR A CA 1
ATOM 604 C C . TYR A 1 78 ? 17.711 -3.856 -20.683 1.00 77.19 78 TYR A C 1
ATOM 606 O O . TYR A 1 78 ? 17.461 -2.882 -21.398 1.00 77.19 78 TYR A O 1
ATOM 614 N N . GLU A 1 79 ? 18.854 -3.965 -20.000 1.00 62.75 79 GLU A N 1
ATOM 615 C CA . GLU A 1 79 ? 19.919 -2.955 -19.912 1.00 62.75 79 GLU A CA 1
ATOM 616 C C . GLU A 1 79 ? 20.191 -2.250 -21.268 1.00 62.75 79 GLU A C 1
ATOM 618 O O . GLU A 1 79 ? 20.531 -2.880 -22.269 1.00 62.75 79 GLU A O 1
ATOM 623 N N . ASN A 1 80 ? 20.013 -0.919 -21.303 1.00 60.88 80 ASN A N 1
ATOM 624 C CA . ASN A 1 80 ? 20.118 -0.011 -22.468 1.00 60.88 80 ASN A CA 1
ATOM 625 C C . ASN A 1 80 ? 19.000 -0.045 -23.531 1.00 60.88 80 ASN A C 1
ATOM 627 O O . ASN A 1 80 ? 19.053 0.748 -24.472 1.00 60.88 80 ASN A O 1
ATOM 631 N N . GLN A 1 81 ? 17.973 -0.888 -23.400 1.00 69.06 81 GLN A N 1
ATOM 632 C CA . GLN A 1 81 ? 16.838 -0.913 -24.341 1.00 69.06 81 GLN A CA 1
ATOM 633 C C . GLN A 1 81 ? 15.607 -0.168 -23.826 1.00 69.06 81 GLN A C 1
ATOM 635 O O . GLN A 1 81 ? 14.803 0.319 -24.622 1.00 69.06 81 GLN A O 1
ATOM 640 N N . LEU A 1 82 ? 15.452 -0.064 -22.504 1.00 67.56 82 LEU A N 1
ATOM 641 C CA . LEU A 1 82 ? 14.312 0.603 -21.887 1.00 67.56 82 LEU A CA 1
ATOM 642 C C . LEU A 1 82 ? 14.759 1.818 -21.069 1.00 67.56 82 LEU A C 1
ATOM 644 O O . LEU A 1 82 ? 15.713 1.722 -20.295 1.00 67.56 82 LEU A O 1
ATOM 648 N N . PRO A 1 83 ? 14.054 2.959 -21.189 1.00 73.12 83 PRO A N 1
ATOM 649 C CA . PRO A 1 83 ? 14.213 4.032 -20.225 1.00 73.12 83 PRO A CA 1
ATOM 650 C C . PRO A 1 83 ? 13.747 3.548 -18.841 1.00 73.12 83 PRO A C 1
ATOM 652 O O . PRO A 1 83 ? 12.945 2.612 -18.737 1.00 73.12 83 PRO A O 1
ATOM 655 N N . PRO A 1 84 ? 14.192 4.193 -17.755 1.00 72.81 84 PRO A N 1
ATOM 656 C CA . PRO A 1 84 ? 13.754 3.832 -16.416 1.00 72.81 84 PRO A CA 1
ATOM 657 C C . PRO A 1 84 ? 12.239 3.971 -16.278 1.00 72.81 84 PRO A C 1
ATOM 659 O O . PRO A 1 84 ? 11.656 5.037 -16.472 1.00 72.81 84 PRO A O 1
ATOM 662 N N . LEU A 1 85 ? 11.607 2.859 -15.910 1.00 80.25 85 LEU A N 1
ATOM 663 C CA . LEU A 1 85 ? 10.151 2.726 -15.848 1.00 80.25 85 LEU A CA 1
ATOM 664 C C . LEU A 1 85 ? 9.548 3.262 -14.541 1.00 80.25 85 LEU A C 1
ATOM 666 O O . LEU A 1 85 ? 8.338 3.452 -14.440 1.00 80.25 85 LEU A O 1
ATOM 670 N N . SER A 1 86 ? 10.370 3.490 -13.514 1.00 81.06 86 SER A N 1
ATOM 671 C CA . SER A 1 86 ? 9.944 4.135 -12.270 1.00 81.06 86 SER A CA 1
ATOM 672 C C . SER A 1 86 ? 11.119 4.784 -11.540 1.00 81.06 86 SER A C 1
ATOM 674 O O . SER A 1 86 ? 12.275 4.428 -11.770 1.00 81.06 86 SER A O 1
ATOM 676 N N . CYS A 1 87 ? 10.813 5.715 -10.628 1.00 74.25 87 CYS A N 1
ATOM 677 C CA . CYS A 1 87 ? 11.817 6.283 -9.730 1.00 74.25 87 CYS A CA 1
ATOM 678 C C . CYS A 1 87 ? 12.524 5.170 -8.944 1.00 74.25 87 CYS A C 1
ATOM 680 O O . CYS A 1 87 ? 11.878 4.264 -8.402 1.00 74.25 87 CYS A O 1
ATOM 682 N N . ASN A 1 88 ? 13.843 5.276 -8.814 1.00 74.88 88 ASN A N 1
ATOM 683 C CA . ASN A 1 88 ? 14.625 4.427 -7.931 1.00 74.88 88 ASN A CA 1
ATOM 684 C C . ASN A 1 88 ? 15.098 5.248 -6.719 1.00 74.88 88 ASN A C 1
ATOM 686 O O . ASN A 1 88 ? 15.971 6.103 -6.849 1.00 74.88 88 ASN A O 1
ATOM 690 N N . PRO A 1 89 ? 14.522 5.026 -5.524 1.00 68.25 89 PRO A N 1
ATOM 691 C CA . PRO A 1 89 ? 14.929 5.761 -4.329 1.00 68.25 89 PRO A CA 1
ATOM 692 C C . PRO A 1 89 ? 16.302 5.320 -3.797 1.00 68.25 89 PRO A C 1
ATOM 694 O O . PRO A 1 89 ? 16.859 6.003 -2.943 1.00 68.25 89 PRO A O 1
ATOM 697 N N . LEU A 1 90 ? 16.835 4.186 -4.271 1.00 70.00 90 LEU A N 1
ATOM 698 C CA . LEU A 1 90 ? 18.114 3.625 -3.825 1.00 70.00 90 LEU A CA 1
ATOM 699 C C . LEU A 1 90 ? 19.300 4.112 -4.661 1.00 70.00 90 LEU A C 1
ATOM 701 O O . LEU A 1 90 ? 20.439 4.018 -4.213 1.00 70.00 90 LEU A O 1
ATOM 705 N N . THR A 1 91 ? 19.056 4.658 -5.854 1.00 65.62 91 THR A N 1
ATOM 706 C CA . THR A 1 91 ? 20.103 5.311 -6.642 1.00 65.62 91 THR A CA 1
ATOM 707 C C . THR A 1 91 ? 20.339 6.711 -6.087 1.00 65.62 91 THR A C 1
ATOM 709 O O . THR A 1 91 ? 19.523 7.621 -6.259 1.00 65.62 91 THR A O 1
ATOM 712 N N . ARG A 1 92 ? 21.464 6.877 -5.392 1.00 56.41 92 ARG A N 1
ATOM 713 C CA . ARG A 1 92 ? 22.152 8.160 -5.248 1.00 56.41 92 ARG A CA 1
ATOM 714 C C . ARG A 1 92 ? 23.250 8.163 -6.297 1.00 56.41 92 ARG A C 1
ATOM 716 O O . ARG A 1 92 ? 24.262 7.501 -6.115 1.00 56.41 92 ARG A O 1
ATOM 723 N N . SER A 1 93 ? 22.993 8.810 -7.422 1.00 54.78 93 SER A N 1
ATOM 724 C CA . SER A 1 93 ? 24.024 9.027 -8.422 1.00 54.78 93 SER A CA 1
ATOM 725 C C . SER A 1 93 ? 24.419 10.490 -8.370 1.00 54.78 93 SER A C 1
ATOM 727 O O . SER A 1 93 ? 23.578 11.372 -8.533 1.00 54.78 93 SER A O 1
ATOM 729 N N . ASP A 1 94 ? 25.700 10.732 -8.113 1.00 52.81 94 ASP A N 1
ATOM 730 C CA . ASP A 1 94 ? 26.291 12.072 -8.054 1.00 52.81 94 ASP A CA 1
ATOM 731 C C . ASP A 1 94 ? 26.566 12.625 -9.466 1.00 52.81 94 ASP A C 1
ATOM 733 O O . ASP A 1 94 ? 27.065 13.739 -9.632 1.00 52.81 94 ASP A O 1
ATOM 737 N N . LYS A 1 95 ? 26.259 11.839 -10.510 1.00 48.38 95 LYS A N 1
ATOM 738 C CA . LYS A 1 95 ? 26.475 12.206 -11.908 1.00 48.38 95 LYS A CA 1
ATOM 739 C C . LYS A 1 95 ? 25.287 13.022 -12.442 1.00 48.38 95 LYS A C 1
ATOM 741 O O . LYS A 1 95 ? 24.140 12.573 -12.352 1.00 48.38 95 LYS A O 1
ATOM 746 N N . PR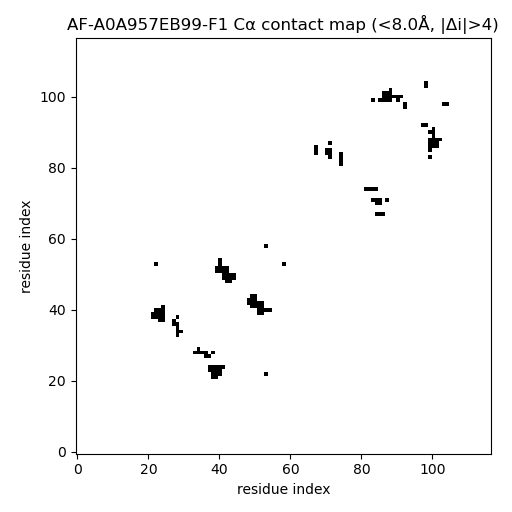O A 1 96 ? 25.530 14.198 -13.050 1.00 42.91 96 PRO A N 1
ATOM 747 C CA . PRO A 1 96 ? 24.474 14.982 -13.679 1.00 42.91 96 PRO A CA 1
ATOM 748 C C . PRO A 1 96 ? 23.859 14.189 -14.845 1.00 42.91 96 PRO A C 1
ATOM 750 O O . PRO A 1 96 ? 24.565 13.793 -15.767 1.00 42.91 96 PRO A O 1
ATOM 753 N N . GLY A 1 97 ? 22.546 13.936 -14.780 1.00 51.41 97 GLY A N 1
ATOM 754 C CA . GLY A 1 97 ? 21.786 13.177 -15.789 1.00 51.41 97 GLY A CA 1
ATOM 755 C C . GLY A 1 97 ? 21.229 11.828 -15.316 1.00 51.41 97 GLY A C 1
ATOM 756 O O . GLY A 1 97 ? 20.365 11.268 -15.981 1.00 51.41 97 GLY A O 1
ATOM 757 N N . ASP A 1 98 ? 21.638 11.343 -14.143 1.00 53.34 98 ASP A N 1
ATOM 758 C CA . ASP A 1 98 ? 21.187 10.065 -13.562 1.00 53.34 98 ASP A CA 1
ATOM 759 C C . ASP A 1 98 ? 20.099 10.280 -12.481 1.00 53.34 98 ASP A C 1
ATOM 761 O O . ASP A 1 98 ? 20.021 9.628 -11.436 1.00 53.34 98 ASP A O 1
ATOM 765 N N . GLN A 1 99 ? 19.262 11.296 -12.712 1.00 54.00 99 GLN A N 1
ATOM 766 C CA . GLN A 1 99 ? 18.281 11.823 -11.763 1.00 54.00 99 GLN A CA 1
ATOM 767 C C . GLN A 1 99 ? 16.961 11.043 -11.809 1.00 54.00 99 GLN A C 1
ATOM 769 O O . GLN A 1 99 ? 15.896 11.591 -12.088 1.00 54.00 99 GLN A O 1
ATOM 774 N N . TYR A 1 100 ? 17.000 9.753 -11.485 1.00 60.06 100 TYR A N 1
ATOM 775 C CA . TYR A 1 100 ? 15.781 8.945 -11.319 1.00 60.06 100 TYR A CA 1
ATOM 776 C C . TYR A 1 100 ? 15.341 8.831 -9.856 1.00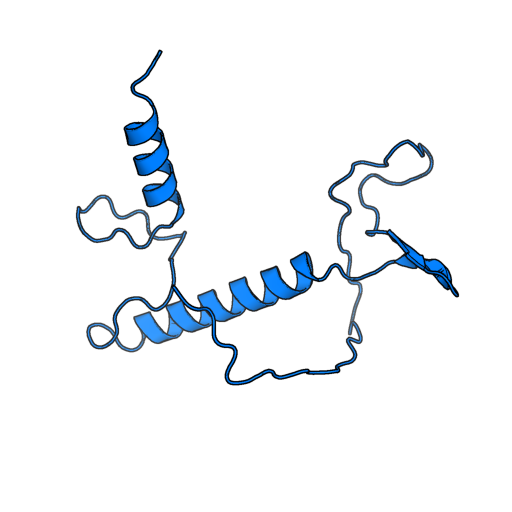 60.06 100 TYR A C 1
ATOM 778 O O . TYR A 1 100 ? 14.479 8.021 -9.506 1.00 60.06 100 TYR A O 1
ATOM 786 N N . ASN A 1 101 ? 15.908 9.669 -8.986 1.00 62.47 101 ASN A N 1
ATOM 787 C CA . ASN A 1 101 ? 15.529 9.766 -7.588 1.00 62.47 101 ASN A CA 1
ATOM 788 C C . ASN A 1 101 ? 14.557 10.935 -7.372 1.00 62.47 101 ASN A C 1
ATOM 790 O O . ASN A 1 101 ? 14.932 12.107 -7.361 1.00 62.47 101 ASN A O 1
ATOM 794 N N . CYS A 1 102 ? 13.292 10.590 -7.139 1.00 63.28 102 CYS A N 1
ATOM 795 C CA . CYS A 1 102 ? 12.226 11.526 -6.798 1.00 63.28 102 CYS A CA 1
ATOM 796 C C . CYS A 1 102 ? 12.557 12.410 -5.565 1.00 63.28 102 CYS A C 1
ATOM 798 O O . CYS A 1 102 ? 12.082 13.543 -5.483 1.00 63.28 102 CYS A O 1
ATOM 800 N N . GLY A 1 103 ? 13.364 11.919 -4.614 1.00 62.53 103 GLY A N 1
ATOM 801 C CA . GLY A 1 103 ? 13.804 12.680 -3.439 1.00 62.53 103 GLY A CA 1
ATOM 802 C C . GLY A 1 103 ? 14.774 13.805 -3.795 1.00 62.53 103 GLY A C 1
ATOM 803 O O . GLY A 1 103 ? 14.586 14.930 -3.344 1.00 62.53 103 GLY A O 1
ATOM 804 N N . TYR A 1 104 ? 15.730 13.533 -4.686 1.00 59.94 104 TYR A N 1
ATOM 805 C CA . TYR A 1 104 ? 16.689 14.529 -5.170 1.00 59.94 104 TYR A CA 1
ATOM 806 C C . TYR A 1 104 ? 15.996 15.649 -5.961 1.00 59.94 104 TYR A C 1
ATOM 808 O O . TYR A 1 104 ? 16.246 16.826 -5.725 1.00 59.94 104 TYR A O 1
ATOM 816 N N . ALA A 1 105 ? 15.038 15.305 -6.829 1.00 61.31 105 ALA A N 1
ATOM 817 C CA . ALA A 1 105 ? 14.246 16.297 -7.562 1.00 61.31 105 ALA A CA 1
ATOM 818 C C . ALA A 1 105 ? 13.379 17.178 -6.636 1.00 61.31 105 ALA A C 1
ATOM 820 O O . ALA A 1 105 ? 13.184 18.366 -6.897 1.00 61.31 105 ALA A O 1
ATOM 821 N N . ALA A 1 106 ? 12.848 16.616 -5.544 1.00 63.00 106 ALA A N 1
ATOM 822 C CA . ALA A 1 106 ? 12.103 17.379 -4.542 1.00 63.00 106 ALA A CA 1
ATOM 823 C C . ALA A 1 106 ? 13.015 18.300 -3.712 1.00 63.00 106 ALA A C 1
ATOM 825 O O . ALA A 1 106 ? 12.604 19.398 -3.338 1.00 63.00 106 ALA A O 1
ATOM 826 N N . GLU A 1 107 ? 14.245 17.866 -3.438 1.00 65.88 107 GLU A N 1
ATOM 827 C CA . GLU A 1 107 ? 15.265 18.637 -2.728 1.00 65.88 107 GLU A CA 1
ATOM 828 C C . GLU A 1 107 ? 15.799 19.794 -3.587 1.00 65.88 107 GLU A C 1
ATOM 830 O O . GLU A 1 107 ? 15.830 20.929 -3.116 1.00 65.88 107 GLU A O 1
ATOM 835 N N . GLN A 1 108 ? 16.069 19.563 -4.877 1.00 64.38 108 GLN A N 1
ATOM 836 C CA . GLN A 1 108 ? 16.403 20.628 -5.832 1.00 64.38 108 GLN A CA 1
ATOM 837 C C . GLN A 1 108 ? 15.285 21.669 -5.952 1.00 64.38 108 GLN A C 1
ATOM 839 O O . GLN A 1 108 ? 15.552 22.860 -5.845 1.00 64.38 108 GLN A O 1
ATOM 844 N N . LYS A 1 109 ? 14.015 21.250 -6.043 1.00 60.88 109 LYS A N 1
ATOM 845 C CA . LYS A 1 109 ? 12.883 22.196 -6.054 1.00 60.88 109 LYS A CA 1
ATOM 846 C C . LYS A 1 109 ? 12.742 23.005 -4.762 1.00 60.88 109 LYS A C 1
ATOM 848 O O . LYS A 1 109 ? 12.279 24.142 -4.811 1.00 60.88 109 LYS A O 1
ATOM 853 N N . LYS A 1 110 ? 13.118 22.444 -3.606 1.00 62.47 110 LYS A N 1
ATOM 854 C CA . LYS A 1 110 ? 13.177 23.196 -2.339 1.00 62.47 110 LYS A CA 1
ATOM 855 C C . LYS A 1 110 ? 14.315 24.217 -2.336 1.00 62.47 110 LYS A C 1
ATOM 857 O O . LYS A 1 110 ? 14.112 25.316 -1.834 1.00 62.47 110 LYS A O 1
ATOM 862 N N . LEU A 1 111 ? 15.472 23.870 -2.902 1.00 59.47 111 LEU A N 1
ATOM 863 C CA . LEU A 1 111 ? 16.614 24.778 -3.051 1.00 59.47 111 LEU A CA 1
ATOM 864 C C . LEU A 1 111 ? 16.300 25.923 -4.032 1.00 59.47 111 LEU A C 1
ATOM 866 O O . LEU A 1 111 ? 16.586 27.077 -3.737 1.00 59.47 111 LEU A O 1
ATOM 870 N N . GLU A 1 112 ? 15.633 25.628 -5.149 1.00 59.53 112 GLU A N 1
ATOM 871 C CA . GLU A 1 112 ? 15.212 26.614 -6.158 1.00 59.53 112 GLU A CA 1
ATOM 872 C C . GLU A 1 112 ? 14.062 27.518 -5.674 1.00 59.53 112 GLU A C 1
ATOM 874 O O . GLU A 1 112 ? 13.992 28.690 -6.040 1.00 59.53 112 GLU A O 1
ATOM 879 N N . GLY A 1 113 ? 13.171 27.004 -4.819 1.00 57.91 113 GLY A N 1
ATOM 880 C CA . GLY A 1 113 ? 12.074 27.764 -4.206 1.00 57.91 113 GLY A CA 1
ATOM 881 C C . GLY A 1 113 ? 12.450 28.545 -2.939 1.00 57.91 113 GLY A C 1
ATOM 882 O O . GLY A 1 113 ? 11.597 29.239 -2.390 1.00 57.91 113 GLY A O 1
ATOM 883 N N . GLY A 1 114 ? 13.695 28.428 -2.460 1.00 47.50 114 GLY A N 1
ATOM 884 C CA . GLY A 1 114 ? 14.181 29.010 -1.201 1.00 47.50 114 GLY A CA 1
ATOM 885 C C . GLY A 1 114 ? 14.729 30.440 -1.288 1.00 47.50 114 GLY A C 1
ATOM 886 O O . GLY A 1 114 ? 15.175 30.974 -0.277 1.00 47.50 114 GLY A O 1
ATOM 887 N N . ALA A 1 115 ? 14.695 31.087 -2.456 1.00 50.44 115 ALA A N 1
ATOM 888 C CA . ALA A 1 115 ? 15.077 32.491 -2.610 1.00 50.44 115 ALA A CA 1
ATOM 889 C C . ALA A 1 115 ? 13.838 33.399 -2.589 1.00 50.44 115 ALA A C 1
ATOM 891 O O . ALA A 1 115 ? 13.360 33.824 -3.639 1.00 50.44 115 ALA A O 1
ATOM 892 N N . LYS A 1 116 ? 13.306 33.659 -1.389 1.00 42.69 116 LYS A N 1
ATOM 893 C CA . LYS A 1 116 ? 12.546 34.870 -1.022 1.00 42.69 116 LYS A CA 1
ATOM 894 C C . LYS A 1 116 ? 12.251 34.839 0.482 1.00 42.69 116 LYS A C 1
ATOM 896 O O . LYS A 1 116 ? 11.282 34.219 0.917 1.00 42.69 116 LYS A O 1
ATOM 901 N N . VAL A 1 117 ? 13.116 35.506 1.244 1.00 39.22 117 VAL A N 1
ATOM 902 C CA . VAL A 1 117 ? 12.734 36.250 2.453 1.00 39.22 117 VAL A CA 1
ATOM 903 C C . VAL A 1 117 ? 12.717 37.715 2.050 1.00 39.22 117 VAL A C 1
ATOM 905 O O . VAL A 1 117 ? 13.655 38.103 1.315 1.00 39.22 117 VAL A O 1
#

pLDDT: mean 76.23, std 15.24, range [39.22, 96.62]

Secondary structure (DSSP, 8-state):
-----------------SS----B-SSSSTT-TTS-TTPBPEEEETTTEEEE---HHHHHHHHHHHHHHHHHHHHHHTTTTS---S--TT----STT----HHHHHHHHHHHTT---